Protein AF-A0A1B2YQD5-F1 (afdb_monomer_lite)

Secondary structure (DSSP, 8-state):
----BTTBSS----HHHHHHHHHHHHHHTTPPP--THHHHHHHHHHHHHHTT---HHHHHHHHT-S-HHHHHHHT---SSHHHHHHHHHHTS---------

Structure (mmCIF, N/CA/C/O backbone):
data_AF-A0A1B2YQD5-F1
#
_entry.id   AF-A0A1B2YQD5-F1
#
loop_
_atom_site.group_PDB
_atom_site.id
_atom_site.type_symbol
_atom_site.label_atom_id
_atom_site.label_alt_id
_atom_site.label_comp_id
_atom_site.label_asym_id
_atom_site.label_entity_id
_atom_site.label_seq_id
_atom_site.pdbx_PDB_ins_code
_atom_site.Cartn_x
_atom_site.Cartn_y
_atom_site.Cartn_z
_atom_site.occupancy
_atom_site.B_iso_or_equiv
_atom_site.auth_seq_id
_atom_site.auth_comp_id
_atom_site.auth_asym_id
_atom_site.auth_atom_id
_atom_site.pdbx_PDB_model_num
ATOM 1 N N . MET A 1 1 ? -4.667 -5.394 -29.738 1.00 56.34 1 MET A N 1
ATOM 2 C CA . MET A 1 1 ? -4.323 -6.311 -28.626 1.00 56.34 1 MET A CA 1
ATOM 3 C C . MET A 1 1 ? -2.938 -5.952 -28.097 1.00 56.34 1 MET A C 1
ATOM 5 O O . MET A 1 1 ? -2.095 -5.601 -28.922 1.00 56.34 1 MET A O 1
ATOM 9 N N . PRO A 1 2 ? -2.699 -5.958 -26.772 1.00 65.44 2 PRO A N 1
ATOM 10 C CA . PRO A 1 2 ? -1.380 -5.651 -26.219 1.00 65.44 2 PRO A CA 1
ATOM 11 C C . PRO A 1 2 ? -0.329 -6.619 -26.778 1.00 65.44 2 PRO A C 1
ATOM 13 O O . PRO A 1 2 ? -0.559 -7.824 -26.857 1.00 65.44 2 PRO A O 1
ATOM 16 N N . LYS A 1 3 ? 0.813 -6.084 -27.220 1.00 70.06 3 LYS A N 1
ATOM 17 C CA . LYS A 1 3 ? 1.912 -6.888 -27.764 1.00 70.06 3 LYS A CA 1
ATOM 18 C C . LYS A 1 3 ? 2.705 -7.493 -26.609 1.00 70.06 3 LYS A C 1
ATOM 20 O O . LYS A 1 3 ? 3.452 -6.788 -25.937 1.00 70.06 3 LYS A O 1
ATOM 25 N N . TYR A 1 4 ? 2.548 -8.793 -26.394 1.00 77.50 4 TYR A N 1
ATOM 26 C CA . TYR A 1 4 ? 3.359 -9.547 -25.445 1.00 77.50 4 TYR A CA 1
ATOM 27 C C . TYR A 1 4 ? 4.736 -9.817 -26.050 1.00 77.50 4 TYR A C 1
ATOM 29 O O . TYR A 1 4 ? 4.837 -10.275 -27.188 1.00 77.50 4 TYR A O 1
ATOM 37 N N . LYS A 1 5 ? 5.806 -9.582 -25.289 1.00 76.38 5 LYS A N 1
ATOM 38 C CA . LYS A 1 5 ? 7.152 -10.043 -25.659 1.00 76.38 5 LYS A CA 1
ATOM 39 C C . LYS A 1 5 ? 7.509 -11.212 -24.748 1.00 76.38 5 LYS A C 1
ATOM 41 O O . LYS A 1 5 ? 7.476 -11.074 -23.528 1.00 76.38 5 LYS A O 1
ATOM 46 N N . ASN A 1 6 ? 7.799 -12.370 -25.341 1.00 81.81 6 ASN A N 1
ATOM 47 C CA . ASN A 1 6 ? 8.036 -13.639 -24.635 1.00 81.81 6 ASN A CA 1
ATOM 48 C C . ASN A 1 6 ? 6.895 -14.021 -23.666 1.00 81.81 6 ASN A C 1
ATOM 50 O O . ASN A 1 6 ? 7.151 -14.479 -22.556 1.00 81.81 6 ASN A O 1
ATOM 54 N N . GLY A 1 7 ? 5.638 -13.751 -24.041 1.00 83.38 7 GLY A N 1
ATOM 55 C CA . GLY A 1 7 ? 4.467 -14.001 -23.186 1.00 83.38 7 GLY A CA 1
ATOM 56 C C . GLY A 1 7 ? 4.301 -13.027 -22.012 1.00 83.38 7 GLY A C 1
ATOM 57 O O . GLY A 1 7 ? 3.370 -13.167 -21.227 1.00 83.38 7 GLY A O 1
ATOM 58 N N . GLN A 1 8 ? 5.166 -12.016 -21.882 1.00 79.88 8 GLN A N 1
ATOM 59 C CA . GLN A 1 8 ? 5.087 -11.021 -20.814 1.00 79.88 8 GLN A CA 1
ATOM 60 C C . GLN A 1 8 ? 4.425 -9.740 -21.320 1.00 79.88 8 GLN A C 1
ATOM 62 O O . GLN A 1 8 ? 4.834 -9.187 -22.344 1.00 79.88 8 GLN A O 1
ATOM 67 N N . LEU A 1 9 ? 3.426 -9.249 -20.576 1.00 80.25 9 LEU A N 1
ATOM 68 C CA . LEU A 1 9 ? 2.794 -7.950 -20.839 1.00 80.25 9 LEU A CA 1
ATOM 69 C C . LEU A 1 9 ? 3.797 -6.807 -20.632 1.00 80.25 9 LEU A C 1
ATOM 71 O O . LEU A 1 9 ? 3.883 -5.884 -21.434 1.00 80.25 9 LEU A O 1
ATOM 75 N N . PHE A 1 10 ? 4.609 -6.922 -19.579 1.00 80.00 10 PHE A N 1
ATOM 76 C CA . PHE A 1 10 ? 5.723 -6.029 -19.288 1.00 80.00 10 PHE A CA 1
ATOM 77 C C . PHE A 1 10 ? 7.027 -6.811 -19.416 1.00 80.00 10 PHE A C 1
ATOM 79 O O . PHE A 1 10 ? 7.500 -7.438 -18.472 1.00 80.00 10 PHE A O 1
ATOM 86 N N . SER A 1 11 ? 7.620 -6.790 -20.604 1.00 73.94 11 SER A N 1
ATOM 87 C CA . SER A 1 11 ? 8.869 -7.514 -20.873 1.00 73.94 11 SER A CA 1
ATOM 88 C C . SER A 1 11 ? 10.114 -6.840 -20.302 1.00 73.94 11 SER A C 1
ATOM 90 O O . SER A 1 11 ? 11.219 -7.369 -20.417 1.00 73.94 11 SER A O 1
ATOM 92 N N . ASN A 1 12 ? 9.965 -5.633 -19.754 1.00 64.75 12 ASN A N 1
ATOM 93 C CA . ASN A 1 12 ? 11.074 -4.868 -19.216 1.00 64.75 12 ASN A CA 1
ATOM 94 C C . ASN A 1 12 ? 11.278 -5.244 -17.745 1.00 64.75 12 ASN A C 1
ATOM 96 O O . ASN A 1 12 ? 10.595 -4.738 -16.861 1.00 64.75 12 ASN A O 1
ATOM 100 N N . LYS A 1 13 ? 12.195 -6.185 -17.495 1.00 66.44 13 LYS A N 1
ATOM 101 C CA . LYS A 1 13 ? 12.421 -6.777 -16.165 1.00 66.44 13 LYS A CA 1
ATOM 102 C C . LYS A 1 13 ? 13.226 -5.889 -15.209 1.00 66.44 13 LYS A C 1
ATOM 104 O O . LYS A 1 13 ? 13.369 -6.232 -14.040 1.00 66.44 13 LYS A O 1
ATOM 109 N N . SER A 1 14 ? 13.781 -4.769 -15.678 1.00 77.56 14 SER A N 1
ATOM 110 C CA . SER A 1 14 ? 14.648 -3.934 -14.844 1.00 77.56 14 SER A CA 1
ATOM 111 C C . SER A 1 14 ? 13.849 -2.901 -14.056 1.00 77.56 14 SER A C 1
ATOM 113 O O . SER A 1 14 ? 13.322 -1.936 -14.616 1.00 77.56 14 SER A O 1
ATOM 115 N N . ARG A 1 15 ? 13.840 -3.068 -12.729 1.00 78.19 15 ARG A N 1
ATOM 116 C CA . ARG A 1 15 ? 13.323 -2.093 -11.756 1.00 78.19 15 ARG A CA 1
ATOM 117 C C . ARG A 1 15 ? 13.844 -0.678 -12.028 1.00 78.19 15 ARG A C 1
ATOM 119 O O . ARG A 1 15 ? 13.079 0.279 -11.969 1.00 78.19 15 ARG A O 1
ATOM 126 N N . ASN A 1 16 ? 15.114 -0.559 -12.414 1.00 82.69 16 ASN A N 1
ATOM 127 C CA . ASN A 1 16 ? 15.782 0.721 -12.648 1.00 82.69 16 ASN A CA 1
ATOM 128 C C . ASN A 1 16 ? 15.148 1.522 -13.791 1.00 82.69 16 ASN A C 1
ATOM 130 O O . ASN A 1 16 ? 15.138 2.750 -13.748 1.00 82.69 16 ASN A O 1
ATOM 134 N N . ILE A 1 17 ? 14.593 0.848 -14.803 1.00 84.38 17 ILE A N 1
ATOM 135 C CA . ILE A 1 17 ? 13.941 1.529 -15.927 1.00 84.38 17 ILE A CA 1
ATOM 136 C C . ILE A 1 17 ? 12.624 2.159 -15.467 1.00 84.38 17 ILE A C 1
ATOM 138 O O . ILE A 1 17 ? 12.354 3.317 -15.793 1.00 84.38 17 ILE A O 1
ATOM 142 N N . LEU A 1 18 ? 11.841 1.427 -14.669 1.00 83.25 18 LEU A N 1
ATOM 143 C CA . LEU A 1 18 ? 10.597 1.929 -14.086 1.00 83.25 18 LEU A CA 1
ATOM 144 C C . LEU A 1 18 ? 10.868 3.085 -13.115 1.00 83.25 18 LEU A C 1
ATOM 146 O O . LEU A 1 18 ? 10.273 4.153 -13.244 1.00 83.25 18 LEU A O 1
ATOM 150 N N . GLU A 1 19 ? 11.801 2.900 -12.180 1.00 85.88 19 GLU A N 1
ATOM 151 C CA . GLU A 1 19 ? 12.162 3.939 -11.210 1.00 85.88 19 GLU A CA 1
ATOM 152 C C . GLU A 1 19 ? 12.748 5.180 -11.894 1.00 85.88 19 GLU A C 1
ATOM 154 O O . GLU A 1 19 ? 12.413 6.306 -11.528 1.00 85.88 19 GLU A O 1
ATOM 159 N N . GLY A 1 20 ? 13.574 5.001 -12.928 1.00 87.88 20 GLY A N 1
ATOM 160 C CA . GLY A 1 20 ? 14.121 6.101 -13.717 1.00 87.88 20 GLY A CA 1
ATOM 161 C C . GLY A 1 20 ? 13.037 6.890 -14.454 1.00 87.88 20 GLY A C 1
ATOM 162 O O . GLY A 1 20 ? 13.076 8.121 -14.462 1.00 87.88 20 GLY A O 1
ATOM 163 N N . ALA A 1 21 ? 12.050 6.208 -15.042 1.00 88.50 21 ALA A N 1
ATOM 164 C CA . ALA A 1 21 ? 10.912 6.867 -15.680 1.00 88.50 21 ALA A CA 1
ATOM 165 C C . ALA A 1 21 ? 10.085 7.676 -14.672 1.00 88.50 21 ALA A C 1
ATOM 167 O O . ALA A 1 21 ? 9.793 8.845 -14.922 1.00 88.50 21 ALA A O 1
ATOM 168 N N . LEU A 1 22 ? 9.783 7.096 -13.510 1.00 86.62 22 LEU A N 1
ATOM 169 C CA . LEU A 1 22 ? 9.024 7.772 -12.458 1.00 86.62 22 LEU A CA 1
ATOM 170 C C . LEU A 1 22 ? 9.765 8.980 -11.888 1.00 86.62 22 LEU A C 1
ATOM 172 O O . LEU A 1 22 ? 9.170 10.044 -11.762 1.00 86.62 22 LEU A O 1
ATOM 176 N N . ARG A 1 23 ? 11.069 8.856 -11.610 1.00 90.31 23 ARG A N 1
ATOM 177 C CA . ARG A 1 23 ? 11.900 9.980 -11.149 1.00 90.31 23 ARG A CA 1
ATOM 178 C C . ARG A 1 23 ? 11.860 11.151 -12.125 1.00 90.31 23 ARG A C 1
ATOM 180 O O . ARG A 1 23 ? 11.688 12.285 -11.689 1.00 90.31 23 ARG A O 1
ATOM 187 N N . ARG A 1 24 ? 11.979 10.884 -13.432 1.00 93.19 24 ARG A N 1
ATOM 188 C CA . ARG A 1 24 ? 11.892 11.927 -14.469 1.00 93.19 24 ARG A CA 1
ATOM 189 C C . ARG A 1 24 ? 10.517 12.589 -14.497 1.00 93.19 24 ARG A C 1
ATOM 191 O O . ARG A 1 24 ? 10.445 13.812 -14.569 1.00 93.19 24 ARG A O 1
ATOM 198 N N . SER A 1 25 ? 9.444 11.807 -14.402 1.00 91.12 25 SER A N 1
ATOM 199 C CA . SER A 1 25 ? 8.083 12.349 -14.341 1.00 91.12 25 SER A CA 1
ATOM 200 C C . SER A 1 25 ? 7.868 13.206 -13.094 1.00 91.12 25 SER A C 1
ATOM 202 O O . SER A 1 25 ? 7.371 14.320 -13.215 1.00 91.12 25 SER A O 1
ATOM 204 N N . CYS A 1 26 ? 8.301 12.734 -11.919 1.00 90.94 26 CYS A N 1
ATOM 205 C CA . CYS A 1 26 ? 8.223 13.485 -10.666 1.00 90.94 26 CYS A CA 1
ATOM 206 C C . CYS A 1 26 ? 9.008 14.803 -10.741 1.00 90.94 26 CYS A C 1
ATOM 208 O O . CYS A 1 26 ? 8.480 15.849 -10.373 1.00 90.94 26 CYS A O 1
ATOM 210 N N . ALA A 1 27 ? 10.225 14.772 -11.295 1.00 92.56 27 ALA A N 1
ATOM 211 C CA . ALA A 1 27 ? 11.043 15.966 -11.495 1.00 92.56 27 ALA A CA 1
ATOM 212 C C . ALA A 1 27 ? 10.369 16.982 -12.430 1.00 92.56 27 ALA A C 1
ATOM 214 O O . ALA A 1 27 ? 10.383 18.176 -12.148 1.00 92.56 27 ALA A O 1
ATOM 215 N N . LYS A 1 28 ? 9.726 16.514 -13.508 1.00 94.75 28 LYS A N 1
ATOM 216 C CA . LYS A 1 28 ? 9.028 17.379 -14.472 1.00 94.75 28 LYS A CA 1
ATOM 217 C C . LYS A 1 28 ? 7.879 18.172 -13.843 1.00 94.75 28 LYS A C 1
ATOM 219 O O . LYS A 1 28 ? 7.612 19.285 -14.277 1.00 94.75 28 LYS A O 1
ATOM 224 N N . VAL A 1 29 ? 7.203 17.602 -12.848 1.00 94.19 29 VAL A N 1
ATOM 225 C CA . VAL A 1 29 ? 6.064 18.238 -12.163 1.00 94.19 29 VAL A CA 1
ATOM 226 C C . VAL A 1 29 ? 6.436 18.819 -10.793 1.00 94.19 29 VAL A C 1
ATOM 228 O O . VAL A 1 29 ? 5.556 19.236 -10.049 1.00 94.19 29 VAL A O 1
ATOM 231 N N . GLY A 1 30 ? 7.727 18.840 -10.443 1.00 92.50 30 GLY A N 1
ATOM 232 C CA . GLY A 1 30 ? 8.218 19.424 -9.192 1.00 92.50 30 GLY A CA 1
ATOM 233 C C . GLY A 1 30 ? 7.855 18.646 -7.921 1.00 92.50 30 GLY A C 1
ATOM 234 O O . GLY A 1 30 ? 7.943 19.203 -6.830 1.00 92.50 30 GLY A O 1
ATOM 235 N N . ILE A 1 31 ? 7.459 17.373 -8.023 1.00 89.19 31 ILE A N 1
ATOM 236 C CA . ILE A 1 31 ? 7.109 16.552 -6.851 1.00 89.19 31 ILE A CA 1
ATOM 237 C C . ILE A 1 31 ? 8.271 15.655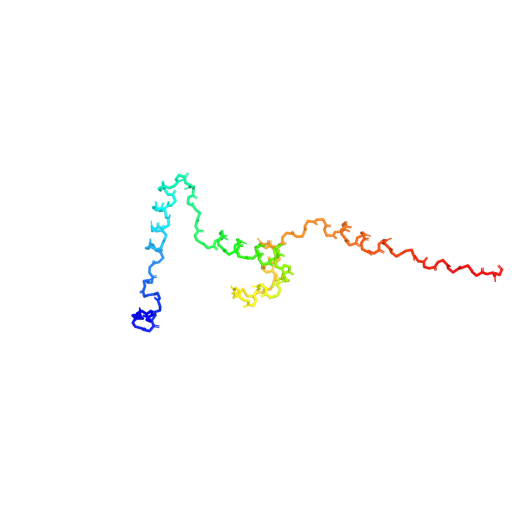 -6.427 1.00 89.19 31 ILE A C 1
ATOM 239 O O . ILE A 1 31 ? 9.051 15.159 -7.246 1.00 89.19 31 ILE A O 1
ATOM 243 N N . LYS A 1 32 ? 8.362 15.386 -5.122 1.00 87.50 32 LYS A N 1
ATOM 244 C CA . LYS A 1 32 ? 9.341 14.446 -4.573 1.00 87.50 32 LYS A CA 1
ATOM 245 C C . LYS A 1 32 ? 9.034 13.031 -5.062 1.00 87.50 32 LYS A C 1
ATOM 247 O O . LYS A 1 32 ? 7.940 12.514 -4.856 1.00 87.50 32 LYS A O 1
ATOM 252 N N . TYR A 1 33 ? 10.027 12.382 -5.664 1.00 85.38 33 TYR A N 1
ATOM 253 C CA . TYR A 1 33 ? 9.930 10.964 -5.993 1.00 85.38 33 TYR A CA 1
ATOM 254 C C . TYR A 1 33 ? 9.877 10.125 -4.711 1.00 85.38 33 TYR A C 1
ATOM 256 O O . TYR A 1 33 ? 10.765 10.220 -3.860 1.00 85.38 33 TYR A O 1
ATOM 264 N N . LEU A 1 34 ? 8.859 9.273 -4.608 1.00 80.88 34 LEU A N 1
ATOM 265 C CA . LEU A 1 34 ? 8.756 8.251 -3.575 1.00 80.88 34 LEU A CA 1
ATOM 266 C C . LEU A 1 34 ? 8.991 6.866 -4.206 1.00 80.88 34 LEU A C 1
ATOM 268 O O . LEU A 1 34 ? 8.421 6.588 -5.264 1.00 80.88 34 LEU A O 1
ATOM 272 N N . PRO A 1 35 ? 9.811 5.988 -3.593 1.00 74.62 35 PRO A N 1
ATOM 273 C CA . PRO A 1 35 ? 10.097 4.658 -4.130 1.00 74.62 35 PRO A CA 1
ATOM 274 C C . PRO A 1 35 ? 8.822 3.849 -4.355 1.00 74.62 35 PRO A C 1
ATOM 276 O O . PRO A 1 35 ? 7.961 3.814 -3.490 1.00 74.62 35 PRO A O 1
ATOM 279 N N . THR A 1 36 ? 8.726 3.138 -5.474 1.00 64.88 36 THR A N 1
ATOM 280 C CA . THR A 1 36 ? 7.486 2.546 -6.013 1.00 64.88 36 THR A CA 1
ATOM 281 C C . THR A 1 36 ? 6.740 1.590 -5.080 1.00 64.88 36 THR A C 1
ATOM 283 O O . THR A 1 36 ? 5.542 1.392 -5.237 1.00 64.88 36 THR A O 1
ATOM 286 N N . TYR A 1 37 ? 7.423 0.955 -4.125 1.00 69.06 37 TYR A N 1
ATOM 287 C CA . TYR A 1 37 ? 6.842 -0.182 -3.409 1.00 69.06 37 TYR A CA 1
ATOM 288 C C . TYR A 1 37 ? 5.881 0.211 -2.283 1.00 69.06 37 TYR A C 1
ATOM 290 O O . TYR A 1 37 ? 4.828 -0.402 -2.139 1.00 69.06 37 TYR A O 1
ATOM 298 N N . GLN A 1 38 ? 6.227 1.215 -1.478 1.00 69.56 38 GLN A N 1
ATOM 299 C CA . GLN A 1 38 ? 5.420 1.579 -0.309 1.00 69.56 38 GLN A CA 1
ATOM 300 C C . GLN A 1 38 ? 4.249 2.519 -0.622 1.00 69.56 38 GLN A C 1
ATOM 302 O O . GLN A 1 38 ? 3.138 2.174 -0.237 1.00 69.56 38 GLN A O 1
ATOM 307 N N . PRO A 1 39 ? 4.419 3.642 -1.343 1.00 77.38 39 PRO A N 1
ATOM 308 C CA . PRO A 1 39 ? 3.354 4.618 -1.554 1.00 77.38 39 PRO A CA 1
ATOM 309 C C . PRO A 1 39 ? 2.207 4.041 -2.373 1.00 77.38 39 PRO A C 1
ATOM 311 O O . PRO A 1 39 ? 1.057 4.325 -2.095 1.00 77.38 39 PRO A O 1
ATOM 314 N N . TRP A 1 40 ? 2.506 3.188 -3.354 1.00 81.88 40 TRP A N 1
ATOM 315 C CA . TRP A 1 40 ? 1.489 2.632 -4.243 1.00 81.88 40 TRP A CA 1
ATOM 316 C C . TRP A 1 40 ? 0.651 1.587 -3.516 1.00 81.88 40 TRP A C 1
ATOM 318 O O . 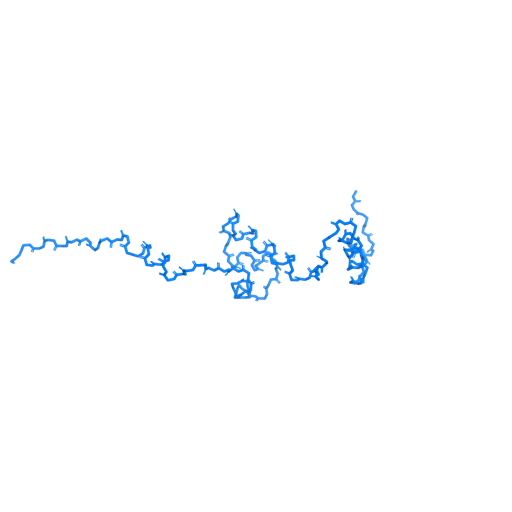TRP A 1 40 ? -0.573 1.641 -3.553 1.00 81.88 40 TRP A O 1
ATOM 328 N N . ARG A 1 41 ? 1.313 0.671 -2.795 1.00 84.50 41 ARG A N 1
ATOM 329 C CA . ARG A 1 41 ? 0.639 -0.301 -1.926 1.00 84.50 41 ARG A CA 1
ATOM 330 C C . ARG A 1 41 ? -0.163 0.389 -0.821 1.00 84.50 41 ARG A C 1
ATOM 332 O O . ARG A 1 41 ? -1.253 -0.074 -0.509 1.00 84.50 41 ARG A O 1
ATOM 339 N N . HIS A 1 42 ? 0.351 1.497 -0.288 1.00 84.44 42 HIS A N 1
ATOM 340 C CA . HIS A 1 42 ? -0.331 2.308 0.716 1.00 84.44 42 HIS A CA 1
ATOM 341 C C . HIS A 1 42 ? -1.577 2.978 0.129 1.00 84.44 42 HIS A C 1
ATOM 343 O O . HIS A 1 42 ? -2.673 2.709 0.596 1.00 84.44 42 HIS A O 1
ATOM 349 N N . SER A 1 43 ? -1.452 3.746 -0.957 1.00 84.31 43 SER A N 1
ATOM 350 C CA . SER A 1 43 ? -2.599 4.377 -1.623 1.00 84.31 43 SER A CA 1
ATOM 351 C C . SER A 1 43 ? -3.656 3.365 -2.068 1.00 84.31 43 SER A C 1
ATOM 353 O O . SER A 1 43 ? -4.845 3.634 -1.929 1.00 84.31 43 SER A O 1
ATOM 355 N N . PHE A 1 44 ? -3.241 2.192 -2.554 1.00 89.12 44 PHE A N 1
ATOM 356 C CA . PHE A 1 44 ? -4.156 1.118 -2.934 1.00 89.12 44 PHE A CA 1
ATOM 357 C C . PHE A 1 44 ? -4.972 0.608 -1.741 1.00 89.12 44 PHE A C 1
ATOM 359 O O . PHE A 1 44 ? -6.201 0.625 -1.784 1.00 89.12 44 PHE A O 1
ATOM 366 N N . ALA A 1 45 ? -4.298 0.191 -0.665 1.00 88.31 45 ALA A N 1
ATOM 367 C CA . ALA A 1 45 ? -4.968 -0.339 0.519 1.00 88.31 45 ALA A CA 1
ATOM 368 C C . ALA A 1 45 ? -5.837 0.726 1.206 1.00 88.31 45 ALA A C 1
ATOM 370 O O . ALA A 1 45 ? -6.985 0.450 1.550 1.00 88.31 45 ALA A O 1
ATOM 371 N N . THR A 1 46 ? -5.327 1.955 1.337 1.00 86.75 46 THR A N 1
ATOM 372 C CA . THR A 1 46 ? -6.056 3.079 1.932 1.00 86.75 46 THR A CA 1
ATOM 373 C C . THR A 1 46 ? -7.298 3.436 1.122 1.00 86.75 46 THR A C 1
ATOM 375 O O . THR A 1 46 ? -8.356 3.616 1.714 1.00 86.75 46 THR A O 1
ATOM 378 N N . SER A 1 47 ? -7.220 3.481 -0.214 1.00 88.38 47 SER A N 1
ATOM 379 C CA . SER A 1 47 ? -8.387 3.780 -1.056 1.00 88.38 47 SER A CA 1
ATOM 380 C C . SER A 1 47 ? -9.470 2.710 -0.930 1.00 88.38 47 SER A C 1
ATOM 382 O O . SER A 1 47 ? -10.638 3.049 -0.771 1.00 88.38 47 SER A O 1
ATOM 384 N N . LEU A 1 48 ? -9.102 1.425 -0.965 1.00 90.44 48 LEU A N 1
ATOM 385 C CA . LEU A 1 48 ? -10.075 0.339 -0.805 1.00 90.44 48 LEU A CA 1
ATOM 386 C C . LEU A 1 48 ? -10.724 0.355 0.581 1.00 90.44 48 LEU A C 1
ATOM 388 O O . LEU A 1 48 ? -11.920 0.117 0.713 1.00 90.44 48 LEU A O 1
ATOM 392 N N . HIS A 1 49 ? -9.954 0.665 1.621 1.00 90.06 49 HIS A N 1
ATOM 393 C CA . HIS A 1 49 ? -10.497 0.724 2.969 1.00 90.06 49 HIS A CA 1
ATOM 394 C C . HIS A 1 49 ? -11.385 1.958 3.197 1.00 90.06 49 HIS A C 1
ATOM 396 O O . HIS A 1 49 ? -12.497 1.829 3.701 1.00 90.06 49 HIS A O 1
ATOM 402 N N . GLN A 1 50 ? -10.906 3.151 2.835 1.00 86.38 50 GLN A N 1
ATOM 403 C CA . GLN A 1 50 ? -11.570 4.418 3.163 1.00 86.38 50 GLN A CA 1
ATOM 404 C C . GLN A 1 50 ? -12.716 4.766 2.212 1.00 86.38 50 GLN A C 1
ATOM 406 O O . GLN A 1 50 ? -13.722 5.300 2.672 1.00 86.38 50 GLN A O 1
ATOM 411 N N . ASN A 1 51 ? -12.578 4.470 0.916 1.00 87.62 51 ASN A N 1
ATOM 412 C CA . ASN A 1 51 ? -13.568 4.869 -0.088 1.00 87.62 51 ASN A 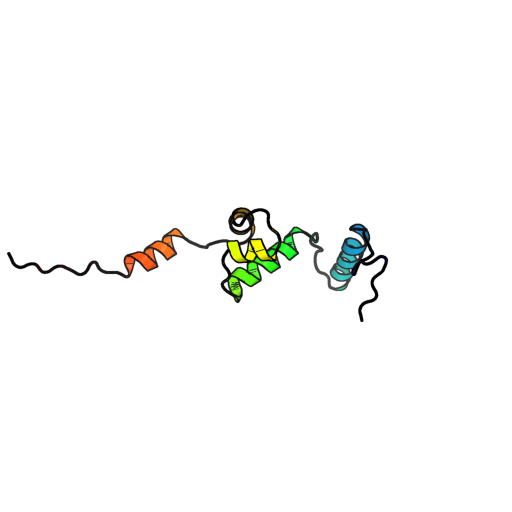CA 1
ATOM 413 C C . ASN A 1 51 ? -14.574 3.751 -0.377 1.00 87.62 51 ASN A C 1
ATOM 415 O O . ASN A 1 51 ? -15.753 4.028 -0.560 1.00 87.62 51 ASN A O 1
ATOM 419 N N . GLU A 1 52 ? -14.119 2.494 -0.372 1.00 90.38 52 GLU A N 1
ATOM 420 C CA . GLU A 1 52 ? -14.958 1.336 -0.717 1.00 90.38 52 GLU A CA 1
ATOM 421 C C . GLU A 1 52 ? -15.407 0.530 0.515 1.00 90.38 52 GLU A C 1
ATOM 423 O O . GLU A 1 52 ? -16.215 -0.390 0.399 1.00 90.38 52 GLU A O 1
ATOM 428 N N . GLY A 1 53 ? -14.885 0.841 1.708 1.00 87.88 53 GLY A N 1
ATOM 429 C CA . GLY A 1 53 ? -15.251 0.162 2.956 1.00 87.88 53 GLY A CA 1
ATOM 430 C C . GLY A 1 53 ? -14.735 -1.275 3.076 1.00 87.88 53 GLY A C 1
ATOM 431 O O . GLY A 1 53 ? -15.276 -2.055 3.860 1.00 87.88 53 GLY A O 1
ATOM 432 N N . TRP A 1 54 ? -13.712 -1.658 2.306 1.00 90.75 54 TRP A N 1
ATOM 433 C CA . TRP A 1 54 ? -13.200 -3.029 2.313 1.00 90.75 54 TRP A CA 1
ATOM 434 C C . TRP A 1 54 ? -12.470 -3.363 3.618 1.00 90.75 54 TRP A C 1
ATOM 436 O O . TRP A 1 54 ? -11.736 -2.547 4.191 1.00 90.75 54 TRP A O 1
ATOM 446 N N . TYR A 1 55 ? -12.622 -4.613 4.057 1.00 89.75 55 TYR A N 1
ATOM 447 C CA . TYR A 1 55 ? -11.907 -5.155 5.207 1.00 89.75 55 TYR A CA 1
ATOM 448 C C . TYR A 1 55 ? -10.504 -5.640 4.826 1.00 89.75 55 TYR A C 1
ATOM 450 O O . TYR A 1 55 ? -10.228 -6.010 3.680 1.00 89.75 55 TYR A O 1
ATOM 458 N N . SER A 1 56 ? -9.616 -5.715 5.819 1.00 89.62 56 SER A N 1
ATOM 459 C CA . SER A 1 56 ? -8.203 -6.066 5.632 1.00 89.62 56 SER A CA 1
ATOM 460 C C . SER A 1 56 ? -7.978 -7.410 4.951 1.00 89.62 56 SER A C 1
ATOM 462 O O . SER A 1 56 ? -7.046 -7.550 4.160 1.00 89.62 56 SER A O 1
ATOM 464 N N . ARG A 1 57 ? -8.864 -8.386 5.184 1.00 90.81 57 ARG A N 1
ATOM 465 C CA . ARG A 1 57 ? -8.818 -9.684 4.505 1.00 90.81 57 ARG A CA 1
ATOM 466 C C . ARG A 1 57 ? -9.036 -9.564 3.000 1.00 90.81 57 ARG A C 1
ATOM 468 O O . ARG A 1 57 ? -8.236 -10.084 2.236 1.00 90.81 57 ARG A O 1
ATOM 475 N N . GLN A 1 58 ? -10.064 -8.828 2.587 1.00 92.50 58 GLN A N 1
ATOM 476 C CA . GLN A 1 58 ? -10.380 -8.636 1.170 1.00 92.50 58 GLN A CA 1
ATOM 477 C C . GLN A 1 5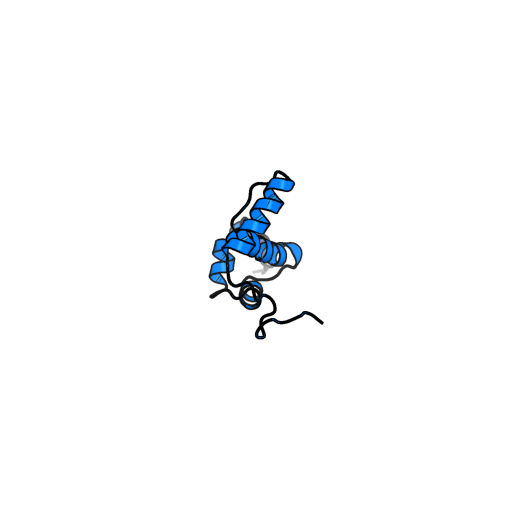8 ? -9.236 -7.910 0.458 1.00 92.50 58 GLN A C 1
ATOM 479 O O . GLN A 1 58 ? -8.828 -8.308 -0.629 1.00 92.50 58 GLN A O 1
ATOM 484 N N . ILE A 1 59 ? -8.675 -6.883 1.104 1.00 91.69 59 ILE A N 1
ATOM 485 C CA . ILE A 1 59 ? -7.535 -6.120 0.582 1.00 91.69 59 ILE A CA 1
ATOM 486 C C . ILE A 1 59 ? -6.286 -7.006 0.470 1.00 91.69 59 ILE A C 1
ATOM 488 O O . ILE A 1 59 ? -5.573 -6.937 -0.534 1.00 91.69 59 ILE A O 1
ATOM 492 N N . ALA A 1 60 ? -6.029 -7.855 1.469 1.00 92.44 60 ALA A N 1
ATOM 493 C CA . ALA A 1 60 ? -4.904 -8.783 1.454 1.00 92.44 60 ALA A CA 1
ATOM 494 C C . ALA A 1 60 ? -4.994 -9.782 0.296 1.00 92.44 60 ALA A C 1
ATOM 496 O O . ALA A 1 60 ? -3.996 -9.978 -0.402 1.00 92.44 60 ALA A O 1
ATOM 497 N N . ASP A 1 61 ? -6.183 -10.341 0.070 1.00 92.44 61 ASP A N 1
ATOM 498 C CA . ASP A 1 61 ? -6.433 -11.324 -0.982 1.00 92.44 61 ASP A CA 1
ATOM 499 C C . ASP A 1 61 ? -6.214 -10.712 -2.378 1.00 92.44 61 ASP A C 1
ATOM 501 O O . ASP A 1 61 ? -5.507 -11.293 -3.202 1.00 92.44 61 ASP A O 1
ATOM 505 N N . VAL A 1 62 ? -6.730 -9.501 -2.641 1.00 91.62 62 VAL A N 1
ATOM 506 C CA . VAL A 1 62 ? -6.592 -8.871 -3.972 1.00 91.62 62 VAL A CA 1
ATOM 507 C C . VAL A 1 62 ? -5.220 -8.250 -4.231 1.00 91.62 62 VAL A C 1
ATOM 509 O O . VAL A 1 62 ? -4.763 -8.231 -5.372 1.00 91.62 62 VAL A O 1
ATOM 512 N N . GLY A 1 63 ? -4.540 -7.734 -3.206 1.00 87.06 63 GLY A N 1
ATOM 513 C CA . GLY A 1 63 ? -3.213 -7.126 -3.373 1.00 87.06 63 GLY A CA 1
ATOM 514 C C . GLY A 1 63 ? -2.040 -8.069 -3.097 1.00 87.06 63 GLY A C 1
ATOM 515 O O . GLY A 1 63 ? -0.880 -7.629 -3.070 1.00 87.06 63 GLY A O 1
ATOM 516 N N . GLY A 1 64 ? -2.331 -9.358 -2.893 1.00 88.81 64 GLY A N 1
ATOM 517 C CA . GLY A 1 64 ? -1.337 -10.419 -2.755 1.00 88.81 64 GLY A CA 1
ATOM 518 C C . GLY A 1 64 ? -0.461 -10.270 -1.513 1.00 88.81 64 GLY A C 1
ATOM 519 O O . GLY A 1 64 ? 0.758 -10.449 -1.588 1.00 88.81 64 GLY A O 1
ATOM 520 N N . TRP A 1 65 ? -1.046 -9.880 -0.381 1.00 90.31 65 TRP A N 1
ATOM 521 C CA . TRP A 1 65 ? -0.331 -9.854 0.895 1.00 90.31 65 TRP A CA 1
ATOM 522 C C . TRP A 1 65 ? -0.318 -11.230 1.552 1.00 90.31 65 TRP A C 1
ATOM 524 O O . TRP A 1 65 ? -1.291 -11.971 1.509 1.00 90.31 65 TRP A O 1
ATOM 534 N N . LYS A 1 66 ? 0.785 -11.541 2.244 1.00 89.50 66 LYS A N 1
ATOM 535 C CA . LYS A 1 66 ? 0.952 -12.809 2.976 1.00 89.50 66 LYS A CA 1
ATOM 536 C C . LYS A 1 66 ? -0.073 -13.017 4.096 1.00 89.50 66 LYS A C 1
ATOM 538 O O . LYS A 1 66 ? -0.291 -14.146 4.515 1.00 89.50 66 LYS A O 1
ATOM 543 N N . SER A 1 67 ? -0.628 -11.933 4.640 1.00 90.38 67 SER A N 1
ATOM 544 C CA . SER A 1 67 ? -1.670 -11.990 5.659 1.00 90.38 67 SER A CA 1
ATOM 545 C C . SER A 1 67 ? -2.424 -10.658 5.783 1.00 90.38 67 SER A C 1
ATOM 547 O O . SER A 1 67 ? -1.831 -9.600 5.546 1.00 90.38 67 SER A O 1
ATOM 549 N N . PRO A 1 68 ? -3.693 -10.690 6.238 1.00 89.44 68 PRO A N 1
ATOM 550 C CA . PRO A 1 68 ? -4.477 -9.491 6.558 1.00 89.44 68 PRO A CA 1
ATOM 551 C C . PRO A 1 68 ? -3.822 -8.607 7.620 1.00 89.44 68 PRO A C 1
ATOM 553 O O . PRO A 1 68 ? -3.865 -7.387 7.523 1.00 89.44 68 PRO A O 1
ATOM 556 N N . ARG A 1 69 ? -3.108 -9.220 8.573 1.00 88.06 69 ARG A N 1
ATOM 557 C CA . ARG A 1 69 ? -2.378 -8.517 9.635 1.00 88.06 69 ARG A CA 1
ATOM 558 C C . ARG A 1 69 ? -1.386 -7.484 9.095 1.00 88.06 69 ARG A C 1
ATOM 560 O O . ARG A 1 69 ? -1.276 -6.405 9.658 1.00 88.06 69 ARG A O 1
ATOM 567 N N . VAL A 1 70 ? -0.688 -7.790 7.996 1.00 87.06 70 VAL A N 1
ATOM 568 C CA . VAL A 1 70 ? 0.234 -6.825 7.369 1.00 87.06 70 VAL A CA 1
ATOM 569 C C . VAL A 1 70 ? -0.528 -5.603 6.864 1.00 87.06 70 VAL A C 1
ATOM 571 O O . VAL A 1 70 ? -0.012 -4.491 6.934 1.00 87.06 70 VAL A O 1
ATOM 574 N N . VAL A 1 71 ? -1.748 -5.801 6.366 1.00 87.81 71 VAL A N 1
ATOM 575 C CA . VAL A 1 71 ? -2.589 -4.708 5.885 1.00 87.81 71 VAL A CA 1
ATOM 576 C C . VAL A 1 71 ? -3.077 -3.846 7.047 1.00 87.81 71 VAL A C 1
ATOM 578 O O . VAL A 1 71 ? -2.964 -2.623 6.976 1.00 87.81 71 VAL A O 1
ATOM 581 N N . ASP A 1 72 ? -3.527 -4.480 8.128 1.00 85.94 72 ASP A N 1
ATOM 582 C CA . ASP A 1 72 ? -3.967 -3.791 9.343 1.00 85.94 72 ASP A CA 1
ATOM 583 C C . ASP A 1 72 ? -2.844 -2.963 9.981 1.00 85.94 72 ASP A C 1
ATOM 585 O O . ASP A 1 72 ? -3.012 -1.773 10.226 1.00 85.94 72 ASP A O 1
ATOM 589 N N . GLU A 1 73 ? -1.664 -3.550 10.188 1.00 82.62 73 GLU A N 1
ATOM 590 C CA . GLU A 1 73 ? -0.551 -2.857 10.853 1.00 82.62 73 GLU A CA 1
ATOM 591 C C . GLU A 1 73 ? 0.062 -1.736 9.996 1.00 82.62 73 GLU A C 1
ATOM 593 O O . GLU A 1 73 ? 0.574 -0.757 10.538 1.00 82.62 73 GLU A O 1
ATOM 598 N N . THR A 1 74 ? 0.033 -1.869 8.664 1.00 79.12 74 THR A N 1
ATOM 599 C CA . THR A 1 74 ? 0.794 -0.980 7.763 1.00 79.12 74 THR A CA 1
ATOM 600 C C . THR A 1 74 ? -0.069 0.072 7.061 1.00 79.12 74 THR A C 1
ATOM 602 O O . THR A 1 74 ? 0.457 1.113 6.661 1.00 79.12 74 THR A O 1
ATOM 605 N N . TYR A 1 75 ? -1.362 -0.195 6.846 1.00 78.25 75 TYR A N 1
ATOM 606 C CA . TYR A 1 75 ? -2.196 0.608 5.939 1.00 78.25 75 TYR A CA 1
ATOM 607 C C . TYR A 1 75 ? -3.544 1.022 6.529 1.00 78.25 75 TYR A C 1
ATOM 609 O O . TYR A 1 75 ? -4.033 2.107 6.219 1.00 78.25 75 TYR A O 1
ATOM 617 N N . ILE A 1 76 ? -4.157 0.186 7.369 1.00 73.75 76 ILE A N 1
ATOM 618 C CA . ILE A 1 76 ? -5.475 0.467 7.943 1.00 73.75 76 ILE A CA 1
ATOM 619 C C . ILE A 1 76 ? -5.297 1.004 9.360 1.00 73.75 76 ILE A C 1
ATOM 621 O O . ILE A 1 76 ? -5.249 0.272 10.344 1.00 73.75 76 ILE A O 1
ATOM 625 N N . HIS A 1 77 ? -5.218 2.325 9.479 1.00 70.19 77 HIS A N 1
ATOM 626 C CA . HIS A 1 77 ? -5.238 2.975 10.784 1.00 70.19 77 HIS A CA 1
ATOM 627 C C . HIS A 1 77 ? -6.686 3.115 11.262 1.00 70.19 77 HIS A C 1
ATOM 629 O O . HIS A 1 77 ? -7.416 4.014 10.836 1.00 70.19 77 HIS A O 1
ATOM 635 N N . ILE A 1 78 ? -7.122 2.226 12.159 1.00 63.62 78 ILE A N 1
ATOM 636 C CA . ILE A 1 78 ? -8.380 2.433 12.882 1.00 63.62 78 ILE A CA 1
ATOM 637 C C . ILE A 1 78 ? -8.139 3.561 13.885 1.00 63.62 78 ILE A C 1
ATOM 639 O O . ILE A 1 78 ? -7.547 3.348 14.940 1.00 63.62 78 ILE A O 1
ATOM 643 N N . ASN A 1 79 ? -8.590 4.769 13.556 1.00 63.41 79 ASN A N 1
ATOM 644 C CA . ASN A 1 79 ? -8.569 5.879 14.504 1.00 63.41 79 ASN A CA 1
ATOM 645 C C . ASN A 1 79 ? -9.568 5.605 15.640 1.00 63.41 79 ASN A C 1
ATOM 647 O O . ASN A 1 79 ? -10.754 5.374 15.387 1.00 63.41 79 ASN A O 1
ATOM 651 N N . GLU A 1 80 ? -9.065 5.642 16.876 1.00 63.19 80 GLU A N 1
ATOM 652 C CA . GLU A 1 80 ? -9.830 5.546 18.129 1.00 63.19 80 GLU A CA 1
ATOM 653 C C . GLU A 1 80 ? -10.732 4.289 18.241 1.00 63.19 80 GLU A C 1
ATOM 655 O O . GLU A 1 80 ? -11.940 4.407 18.473 1.00 63.19 80 GLU A O 1
ATOM 660 N N . PRO A 1 81 ? -10.183 3.061 18.120 1.00 68.69 81 PRO A N 1
ATOM 661 C CA . PRO A 1 81 ? -10.984 1.833 18.104 1.00 68.69 81 PRO A CA 1
ATOM 662 C C . PRO A 1 81 ? -11.802 1.656 19.390 1.00 68.69 81 PRO A C 1
ATOM 664 O O . PRO A 1 81 ? -12.967 1.269 19.335 1.00 68.69 81 PRO A O 1
ATOM 667 N N . ALA A 1 82 ? -11.218 2.007 20.541 1.00 66.31 82 ALA A N 1
ATOM 668 C CA . ALA A 1 82 ? -11.882 1.939 21.841 1.00 66.31 82 ALA A CA 1
ATOM 669 C C . ALA A 1 82 ? -13.085 2.889 21.935 1.00 66.31 82 ALA A C 1
ATOM 671 O O . ALA A 1 82 ? -14.134 2.502 22.442 1.00 66.31 82 ALA A O 1
ATOM 672 N N . LYS A 1 83 ? -12.966 4.109 21.399 1.00 71.69 83 LYS A N 1
ATOM 673 C CA . LYS A 1 83 ? -14.050 5.096 21.404 1.00 71.69 83 LYS A CA 1
ATOM 674 C C . LYS A 1 83 ? -15.193 4.666 20.490 1.00 71.69 83 LYS A C 1
ATOM 676 O O . LYS A 1 83 ? -16.338 4.663 20.925 1.00 71.69 83 LYS A O 1
ATOM 681 N N . LYS A 1 84 ? -14.888 4.203 19.271 1.00 70.50 84 LYS A N 1
ATOM 682 C CA . LYS A 1 84 ? -15.906 3.653 18.356 1.00 70.50 84 LYS A CA 1
ATOM 683 C C . LYS A 1 84 ? -16.621 2.441 18.955 1.00 70.50 84 LYS A C 1
ATOM 685 O O . LYS A 1 84 ? -17.839 2.329 18.844 1.00 70.50 84 LYS A O 1
ATOM 690 N N . ALA A 1 85 ? -15.884 1.543 19.612 1.00 72.31 85 ALA A N 1
ATOM 691 C CA . ALA A 1 85 ? -16.476 0.398 20.299 1.00 72.31 85 ALA A CA 1
ATOM 692 C C . ALA A 1 85 ? -17.389 0.840 21.455 1.00 72.31 85 ALA A C 1
ATOM 694 O O . ALA A 1 85 ? -18.509 0.344 21.569 1.00 72.31 85 ALA A O 1
ATOM 695 N N . ALA A 1 86 ? -16.950 1.807 22.265 1.00 77.25 86 ALA A N 1
ATOM 696 C CA . ALA A 1 86 ? -17.747 2.370 23.352 1.00 77.25 86 ALA A CA 1
ATOM 697 C C . ALA A 1 86 ? -19.019 3.072 22.846 1.00 77.25 86 ALA A C 1
ATOM 699 O O . ALA A 1 86 ? -20.082 2.879 23.426 1.00 77.25 86 ALA A O 1
ATOM 700 N N . GLU A 1 87 ? -18.954 3.816 21.740 1.00 76.75 87 GLU A N 1
ATOM 701 C CA . GLU A 1 87 ? -20.127 4.441 21.111 1.00 76.75 87 GLU A CA 1
ATOM 702 C C . GLU A 1 87 ? -21.138 3.409 20.584 1.00 76.75 87 GLU A C 1
ATOM 704 O O . GLU A 1 87 ? -22.349 3.613 20.685 1.00 76.75 87 GLU A O 1
ATOM 709 N N . LEU A 1 88 ? -20.662 2.290 20.028 1.00 74.25 88 LEU A N 1
ATOM 710 C CA . LEU A 1 88 ? -21.520 1.218 19.512 1.00 74.25 88 LEU A CA 1
ATOM 711 C C . LEU A 1 88 ? -22.164 0.393 20.633 1.00 74.25 88 LEU A C 1
ATOM 713 O O . LEU A 1 88 ? -23.351 0.073 20.559 1.00 74.25 88 LEU A O 1
ATOM 717 N N . ILE A 1 89 ? -21.393 0.046 21.665 1.00 74.75 89 ILE A N 1
ATOM 718 C CA . ILE A 1 89 ? -21.858 -0.780 22.788 1.00 74.75 89 ILE A CA 1
ATOM 719 C C . ILE A 1 89 ? -22.699 0.056 23.761 1.00 74.75 89 ILE A C 1
ATOM 721 O O . ILE A 1 89 ? -23.774 -0.378 24.175 1.00 74.75 89 ILE A O 1
ATOM 725 N N . GLY A 1 90 ? -22.266 1.282 24.068 1.00 65.88 90 GLY A N 1
ATOM 726 C CA . GLY A 1 90 ? -22.943 2.207 24.981 1.00 65.88 90 GLY A CA 1
ATOM 727 C C . GLY A 1 90 ? -24.289 2.736 24.471 1.00 65.88 90 GLY A C 1
ATOM 728 O O . GLY A 1 90 ? -25.071 3.267 25.254 1.00 65.88 90 GLY A O 1
ATOM 729 N N . LYS A 1 91 ? -24.609 2.553 23.181 1.00 59.75 91 LYS A N 1
ATOM 730 C CA . LYS A 1 91 ? -25.910 2.918 22.591 1.00 59.75 91 LYS A CA 1
ATOM 731 C C . LYS A 1 91 ? -27.067 1.979 22.946 1.00 59.75 91 LYS A C 1
ATOM 733 O O . LYS A 1 91 ? -28.209 2.304 22.624 1.00 59.75 91 LYS A O 1
ATOM 738 N N . LYS A 1 92 ? -26.824 0.836 23.595 1.00 56.44 92 LYS A N 1
ATOM 739 C CA . LYS A 1 92 ? -27.901 -0.003 24.142 1.00 56.44 92 LYS A CA 1
ATOM 740 C C . LYS A 1 92 ? -28.070 0.309 25.631 1.00 56.44 92 LYS A C 1
ATOM 742 O O . LYS A 1 92 ? -27.323 -0.260 26.425 1.00 56.44 92 LYS A O 1
ATOM 747 N N . PRO A 1 93 ? -29.041 1.147 26.052 1.00 52.69 93 PRO A N 1
ATOM 748 C CA . PRO A 1 93 ? -29.471 1.089 27.438 1.00 52.69 93 PRO A CA 1
ATOM 749 C C . PRO A 1 93 ? -29.927 -0.348 27.693 1.00 52.69 93 PRO A C 1
ATOM 751 O O . PRO A 1 93 ? -30.758 -0.887 26.952 1.00 52.69 93 PRO A O 1
ATOM 754 N N . ALA A 1 94 ? -29.325 -0.994 28.694 1.00 56.53 94 ALA A N 1
ATOM 755 C CA . ALA A 1 94 ? -29.844 -2.240 29.226 1.00 56.53 94 ALA A CA 1
ATOM 756 C C . ALA A 1 94 ? -31.331 -2.002 29.480 1.00 56.53 94 ALA A C 1
ATOM 758 O O . ALA A 1 94 ? -31.685 -1.069 30.195 1.00 56.53 94 ALA A O 1
ATOM 759 N N . LYS A 1 95 ? -32.187 -2.765 28.795 1.00 55.34 95 LYS A 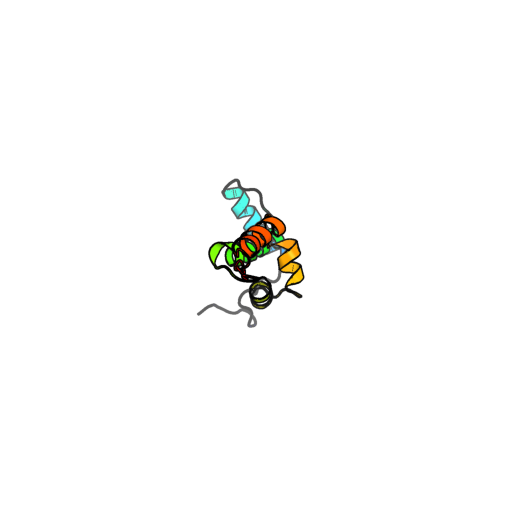N 1
ATOM 760 C CA . LYS A 1 95 ? -33.638 -2.682 28.927 1.00 55.34 95 LYS A CA 1
ATOM 761 C C . LYS A 1 95 ? -33.930 -2.759 30.423 1.00 55.34 95 LYS A C 1
ATOM 763 O O . LYS A 1 95 ? -33.707 -3.810 31.021 1.00 55.34 95 LYS A O 1
ATOM 768 N N . THR A 1 96 ? -34.291 -1.629 31.027 1.00 49.44 96 THR A N 1
ATOM 769 C CA . THR A 1 96 ? -34.493 -1.520 32.466 1.00 49.44 96 THR A CA 1
ATOM 770 C C . THR A 1 96 ? -35.621 -2.476 32.807 1.00 49.44 96 THR A C 1
ATOM 772 O O . THR A 1 96 ? -36.773 -2.242 32.442 1.00 49.44 96 THR A O 1
ATOM 775 N N . TRP A 1 97 ? -35.285 -3.608 33.418 1.00 51.91 97 TRP A N 1
ATOM 776 C CA . TRP A 1 97 ? -36.278 -4.490 34.002 1.00 51.91 97 TRP A CA 1
ATOM 777 C C . TRP A 1 97 ? -36.858 -3.748 35.200 1.00 51.91 97 TRP A C 1
ATOM 779 O O . TRP A 1 97 ? -36.260 -3.716 36.271 1.00 51.91 97 TRP A O 1
ATOM 789 N N . VAL A 1 98 ? -38.007 -3.105 35.000 1.00 53.03 98 VAL A N 1
ATOM 790 C CA . VAL A 1 98 ? -38.842 -2.615 36.097 1.00 53.03 98 VAL A CA 1
ATOM 791 C C . VAL A 1 98 ? -39.604 -3.829 36.624 1.00 53.03 98 VAL A C 1
ATOM 793 O O . VAL A 1 98 ? -40.715 -4.123 36.191 1.00 53.03 98 VAL A O 1
ATOM 796 N N . GLY A 1 99 ? -38.940 -4.606 37.478 1.00 44.50 99 GLY A N 1
ATOM 797 C CA . GLY A 1 99 ? -39.578 -5.649 38.270 1.00 44.50 99 GLY A CA 1
ATOM 798 C C . GLY A 1 99 ? -40.180 -5.025 39.523 1.00 44.50 99 GLY A C 1
ATOM 799 O O . GLY A 1 99 ? -39.443 -4.497 40.349 1.00 44.50 99 GLY A O 1
ATOM 800 N N . TYR A 1 100 ? -41.506 -5.069 39.642 1.00 46.84 100 TYR A N 1
ATOM 801 C CA . TYR A 1 100 ? -42.206 -4.879 40.911 1.00 46.84 100 TYR A CA 1
ATOM 802 C C . TYR A 1 100 ? -42.005 -6.136 41.764 1.00 46.84 100 TYR A C 1
ATOM 804 O O . TYR A 1 100 ? -42.538 -7.184 41.403 1.00 46.84 100 TYR A O 1
ATOM 812 N N . PHE A 1 101 ? -41.268 -6.011 42.866 1.00 46.59 101 PHE A N 1
ATOM 813 C CA . PHE A 1 101 ? -41.424 -6.804 44.088 1.00 46.59 101 PHE A CA 1
ATOM 814 C C . PHE A 1 101 ? -41.058 -5.930 45.285 1.00 46.59 101 PHE A C 1
ATOM 816 O O . PHE A 1 101 ? -40.004 -5.259 45.210 1.00 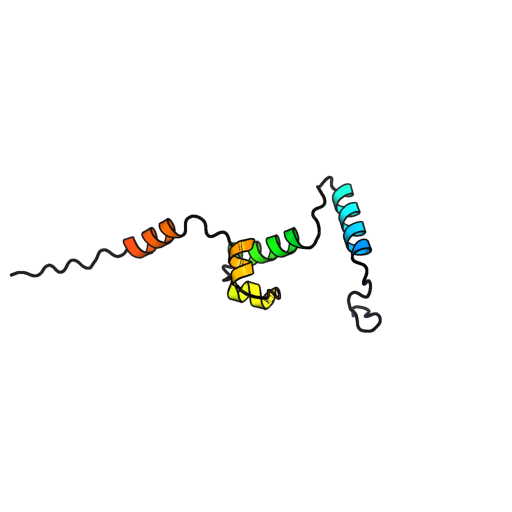46.59 101 PHE A O 1
#

pLDDT: mean 78.63, std 12.83, range [44.5, 94.75]

Foldseek 3Di:
DQDDDVNHSDPPPDPCVVLVVQCVVCVVVVHDDDRDPQPVLQCQLQCCCPVVVDQLQVSCVVVVHPDSVCSCVRHDDPPPPVVVVCVVVVVDDPPPPPDDD

Radius of gyration: 23.08 Å; chains: 1; bounding box: 58×33×73 Å

Sequence (101 aa):
MPKYKNGQLFSNKSRNILEGALRRSCAKVGIKYLPTYQPWRHSFATSLHQNEGWYSRQIADVGGWKSPRVVDETYIHINEPAKKAAELIGKKPAKTWVGYF